Protein AF-A0A837NH35-F1 (afdb_monomer_lite)

Foldseek 3Di:
DDLLVVLLLVVLLVVDDLVCQLVDLLSVLSLLQSLLVCLVVPHAQQLVVQLVSCVVVRHDNVSSNVSSVSNNCVNVVHDDDRPDPPSDDPCVSVCSVCVDPDD

pLDDT: mean 92.93, std 10.83, range [35.31, 98.5]

Organism: NCBI:txid86103

Radius of gyration: 12.53 Å; chains: 1; bounding box: 27×25×35 Å

InterPro domains:
  IPR015079 Protein of unknown function DUF1889 [PF08986] (1-97)
  IPR037210 YoaC-like superfamily [G3DSA:1.20.1290.30] (1-101)
  IPR037210 YoaC-like superfamily [SSF140670] (14-96)

Secondary structure (DSSP, 8-state):
--HHHHHHHHHHHTTS-TTTTT-SHHHHHHHHHHHHHHHHTT----HHHHHHHHHHTT--HHHHHHHHHHHHHHHTT-----SS---S-TTHHHHHH------

Sequence (103 aa):
MTPVVEEALKSLTTRVNLSTGLAHPLDSDSAKEMFKILSEHGESLNGNEITTWAAQNGWSNRHASELGDLGEKIGSGGRVQIKNKGRWREDIYEQWQSPQAKS

Structure (mmCIF, N/CA/C/O backbone):
data_AF-A0A837NH35-F1
#
_entry.id   AF-A0A837NH35-F1
#
loop_
_atom_site.group_PDB
_atom_site.id
_atom_site.type_symbol
_atom_site.label_atom_id
_atom_site.label_alt_id
_atom_site.label_comp_id
_atom_site.label_asym_id
_atom_site.label_entity_id
_atom_site.label_seq_id
_atom_site.pdbx_PDB_ins_code
_atom_site.Cartn_x
_atom_site.Cartn_y
_atom_site.Cartn_z
_atom_site.occupancy
_atom_site.B_iso_or_equiv
_atom_site.auth_seq_id
_atom_site.auth_comp_id
_atom_site.auth_asym_id
_atom_site.auth_atom_id
_atom_site.pdbx_PDB_model_num
ATOM 1 N N . MET A 1 1 ? 0.940 9.971 7.104 1.00 92.44 1 MET A N 1
ATOM 2 C CA . MET A 1 1 ? 0.614 8.532 7.014 1.00 92.44 1 MET A CA 1
ATOM 3 C C . MET A 1 1 ? 0.349 7.992 8.411 1.00 92.44 1 MET A C 1
ATOM 5 O O . MET A 1 1 ? 1.060 8.379 9.332 1.00 92.44 1 MET A O 1
ATOM 9 N N . THR A 1 2 ? -0.685 7.165 8.595 1.00 94.25 2 THR A N 1
ATOM 10 C CA . THR A 1 2 ? -0.994 6.553 9.902 1.00 94.25 2 THR A CA 1
ATOM 11 C C . THR A 1 2 ? -0.092 5.337 10.164 1.00 94.25 2 THR A C 1
ATOM 13 O O . THR A 1 2 ? 0.352 4.704 9.202 1.00 94.25 2 THR A O 1
ATOM 16 N N . PRO A 1 3 ? 0.165 4.961 11.434 1.00 95.19 3 PRO A N 1
ATOM 17 C CA . PRO A 1 3 ? 0.945 3.760 11.748 1.00 95.19 3 PRO A CA 1
ATOM 18 C C . PRO A 1 3 ? 0.368 2.483 11.121 1.00 95.19 3 PRO A C 1
ATOM 20 O O . PRO A 1 3 ? 1.118 1.625 10.670 1.00 95.19 3 PRO A O 1
ATOM 23 N N . VAL A 1 4 ? -0.961 2.387 11.020 1.00 96.38 4 VAL A N 1
ATOM 24 C CA . VAL A 1 4 ? -1.663 1.243 10.417 1.00 96.38 4 VAL A CA 1
ATOM 25 C C . VAL A 1 4 ? -1.346 1.122 8.925 1.00 96.38 4 VAL A C 1
ATOM 27 O O . VAL A 1 4 ? -1.017 0.038 8.443 1.00 96.38 4 VAL A O 1
ATOM 30 N N . VAL A 1 5 ? -1.396 2.239 8.189 1.00 97.19 5 VAL A N 1
ATOM 31 C CA . VAL A 1 5 ? -1.029 2.274 6.764 1.00 97.19 5 VAL A CA 1
ATOM 32 C C . VAL A 1 5 ? 0.443 1.911 6.581 1.00 97.19 5 VAL A C 1
ATOM 34 O O . VAL A 1 5 ? 0.778 1.151 5.675 1.00 97.19 5 VAL A O 1
ATOM 37 N N . GLU A 1 6 ? 1.322 2.400 7.456 1.00 97.44 6 GLU A N 1
ATOM 38 C CA . GLU A 1 6 ? 2.745 2.068 7.409 1.00 97.44 6 GLU A CA 1
ATOM 39 C C . GLU A 1 6 ? 2.999 0.562 7.625 1.00 97.44 6 GLU A C 1
ATOM 41 O O . GLU A 1 6 ? 3.725 -0.062 6.849 1.00 97.44 6 GLU A O 1
ATOM 46 N N . GLU A 1 7 ? 2.373 -0.054 8.630 1.00 97.44 7 GLU A N 1
ATOM 47 C CA . GLU A 1 7 ? 2.493 -1.496 8.901 1.00 97.44 7 GLU A CA 1
ATOM 48 C C . GLU A 1 7 ? 1.916 -2.363 7.774 1.00 97.44 7 GLU A C 1
ATOM 50 O O . GLU A 1 7 ? 2.478 -3.412 7.419 1.00 97.44 7 GLU A O 1
ATOM 55 N N . ALA A 1 8 ? 0.840 -1.904 7.137 1.00 97.50 8 ALA A N 1
ATOM 56 C CA . ALA A 1 8 ? 0.303 -2.542 5.946 1.00 97.50 8 ALA A CA 1
ATOM 57 C C . ALA A 1 8 ? 1.308 -2.505 4.784 1.00 97.50 8 ALA A C 1
ATOM 59 O O . ALA A 1 8 ? 1.602 -3.540 4.176 1.00 97.50 8 ALA A O 1
ATOM 60 N N . LEU A 1 9 ? 1.923 -1.347 4.531 1.00 97.75 9 LEU A N 1
ATOM 61 C CA . LEU A 1 9 ? 2.943 -1.182 3.495 1.00 97.75 9 LEU A CA 1
ATOM 62 C C . LEU A 1 9 ? 4.199 -2.029 3.759 1.00 97.75 9 LEU A C 1
ATOM 64 O O . LEU A 1 9 ? 4.732 -2.642 2.825 1.00 97.75 9 LEU A O 1
ATOM 68 N N . LYS A 1 10 ? 4.640 -2.154 5.018 1.00 97.38 10 LYS A N 1
ATOM 69 C CA . LYS A 1 10 ? 5.700 -3.103 5.417 1.00 97.38 10 LYS A CA 1
ATOM 70 C C . LYS A 1 10 ? 5.300 -4.540 5.089 1.00 97.38 10 LYS A C 1
ATOM 72 O O . LYS A 1 10 ? 6.066 -5.289 4.477 1.00 97.38 10 LYS A O 1
ATOM 77 N N . SER A 1 11 ? 4.073 -4.918 5.435 1.00 96.75 11 SER A N 1
ATOM 78 C CA . SER A 1 11 ? 3.547 -6.259 5.173 1.00 96.75 11 SER A CA 1
ATOM 79 C C . SER A 1 11 ? 3.431 -6.574 3.677 1.00 96.75 11 SER A C 1
ATOM 81 O O . SER A 1 11 ? 3.592 -7.729 3.279 1.00 96.75 11 SER A O 1
ATOM 83 N N . LEU A 1 12 ? 3.154 -5.574 2.836 1.00 97.25 12 LEU A N 1
ATOM 84 C CA . LEU A 1 12 ? 3.132 -5.724 1.379 1.00 97.25 12 LEU A CA 1
ATOM 85 C C . LEU A 1 12 ? 4.547 -5.850 0.819 1.00 97.25 12 LEU A C 1
ATOM 87 O O . LEU A 1 12 ? 4.808 -6.729 0.003 1.00 97.25 12 LEU A O 1
ATOM 91 N N . THR A 1 13 ? 5.466 -5.010 1.291 1.00 96.56 13 THR A N 1
ATOM 92 C CA . THR A 1 13 ? 6.868 -4.980 0.848 1.00 96.56 13 THR A CA 1
ATOM 93 C C . THR A 1 13 ? 7.576 -6.314 1.088 1.00 96.56 13 THR A C 1
ATOM 95 O O . THR A 1 13 ? 8.391 -6.730 0.275 1.00 96.56 13 THR A O 1
ATOM 98 N N . THR A 1 14 ? 7.224 -7.037 2.156 1.00 94.62 14 THR A N 1
ATOM 99 C CA . THR A 1 14 ? 7.758 -8.391 2.410 1.00 94.62 14 THR A CA 1
ATOM 100 C C . THR A 1 14 ? 7.173 -9.479 1.501 1.00 94.62 14 THR A C 1
ATOM 102 O O . THR A 1 14 ? 7.766 -10.550 1.386 1.00 94.62 14 THR A O 1
ATOM 105 N N . ARG A 1 15 ? 6.022 -9.236 0.858 1.00 92.38 15 ARG A N 1
ATOM 106 C CA . ARG A 1 15 ? 5.367 -10.179 -0.068 1.00 92.38 15 ARG A CA 1
ATOM 107 C C . ARG A 1 15 ? 5.712 -9.936 -1.529 1.00 92.38 15 ARG A C 1
ATOM 109 O O . ARG A 1 15 ? 5.805 -10.899 -2.284 1.00 92.38 15 ARG A O 1
ATOM 116 N N . VAL A 1 16 ? 5.819 -8.673 -1.927 1.00 92.06 16 VAL A N 1
ATOM 117 C CA . VAL A 1 16 ? 5.994 -8.284 -3.327 1.00 92.06 16 VAL A CA 1
ATOM 118 C C . VAL A 1 16 ? 7.442 -8.469 -3.749 1.00 92.06 16 VAL A C 1
ATOM 120 O O . VAL A 1 16 ? 8.372 -8.069 -3.048 1.00 92.06 16 VAL A O 1
ATOM 123 N N . ASN A 1 17 ? 7.644 -9.005 -4.951 1.00 90.81 17 ASN A N 1
ATOM 124 C CA . ASN A 1 17 ? 8.957 -8.952 -5.570 1.00 90.81 17 ASN A CA 1
ATOM 125 C C . ASN A 1 17 ? 9.240 -7.525 -6.075 1.00 90.81 17 ASN A C 1
ATOM 127 O O . ASN A 1 17 ? 8.777 -7.121 -7.142 1.00 90.81 17 ASN A O 1
ATOM 131 N N . LEU A 1 18 ? 10.047 -6.767 -5.326 1.00 90.62 18 LEU A N 1
ATOM 132 C CA . LEU A 1 18 ? 10.368 -5.363 -5.628 1.00 90.62 18 LEU A CA 1
ATOM 133 C C . LEU A 1 18 ? 11.032 -5.150 -6.997 1.00 90.62 18 LEU A C 1
ATOM 135 O O . LEU A 1 18 ? 10.913 -4.063 -7.560 1.00 90.62 18 LEU A O 1
ATOM 139 N N . SER A 1 19 ? 11.682 -6.176 -7.561 1.00 87.44 19 SER A N 1
ATOM 140 C CA . SER A 1 19 ? 12.265 -6.100 -8.911 1.00 87.44 19 SER A CA 1
ATOM 141 C C . SER A 1 19 ? 11.214 -6.036 -10.024 1.00 87.44 19 SER A C 1
ATOM 143 O O . SER A 1 19 ? 11.497 -5.526 -11.106 1.00 87.44 19 SER A O 1
ATOM 145 N N . THR A 1 20 ? 10.004 -6.537 -9.759 1.00 87.56 20 THR A N 1
ATOM 146 C CA . THR A 1 20 ? 8.863 -6.516 -10.686 1.00 87.56 20 THR A CA 1
ATOM 147 C C . THR A 1 20 ? 7.754 -5.561 -10.247 1.00 87.56 20 THR A C 1
ATOM 149 O O . THR A 1 20 ? 6.823 -5.313 -11.018 1.00 87.56 20 THR A O 1
ATOM 152 N N . GLY A 1 21 ? 7.820 -5.051 -9.013 1.00 91.38 21 GLY A N 1
ATOM 153 C CA . GLY A 1 21 ? 6.799 -4.186 -8.432 1.00 91.38 21 GLY A CA 1
ATOM 154 C C . GLY A 1 21 ? 5.415 -4.825 -8.518 1.00 91.38 21 GLY A C 1
ATOM 155 O O . GLY A 1 21 ? 5.218 -5.971 -8.129 1.00 91.38 21 GLY A O 1
ATOM 156 N N . LEU A 1 22 ? 4.452 -4.094 -9.083 1.00 92.25 22 LEU A N 1
ATOM 157 C CA . LEU A 1 22 ? 3.064 -4.549 -9.221 1.00 92.25 22 LEU A CA 1
ATOM 158 C C . LEU A 1 22 ? 2.756 -5.198 -10.582 1.00 92.25 22 LEU A C 1
ATOM 160 O O . LEU A 1 22 ? 1.586 -5.369 -10.925 1.00 92.25 22 LEU A O 1
ATOM 164 N N . ALA A 1 23 ? 3.770 -5.555 -11.379 1.00 90.06 23 ALA A N 1
ATOM 165 C CA . ALA A 1 23 ? 3.551 -6.180 -12.685 1.00 90.06 23 ALA A CA 1
ATOM 166 C C . ALA A 1 23 ? 2.999 -7.611 -12.569 1.00 90.06 23 ALA A C 1
ATOM 168 O O . ALA A 1 23 ? 2.246 -8.063 -13.435 1.00 90.06 23 ALA A O 1
ATOM 169 N N . HIS A 1 24 ? 3.351 -8.331 -11.498 1.00 90.88 24 HIS A N 1
ATOM 170 C CA . HIS A 1 24 ? 2.831 -9.671 -11.267 1.00 90.88 24 HIS A CA 1
ATOM 171 C C . HIS A 1 24 ? 1.385 -9.603 -10.732 1.00 90.88 24 HIS A C 1
ATOM 173 O O . HIS A 1 24 ? 1.123 -8.875 -9.770 1.00 90.88 24 HIS A O 1
ATOM 179 N N . PRO A 1 25 ? 0.424 -10.371 -11.290 1.00 91.00 25 PRO A N 1
ATOM 180 C CA . PRO A 1 25 ? -0.986 -10.270 -10.904 1.00 91.00 25 PRO A CA 1
ATOM 181 C C . PRO A 1 25 ? -1.248 -10.481 -9.410 1.00 91.00 25 PRO A C 1
ATOM 183 O O . PRO A 1 25 ? -2.102 -9.807 -8.842 1.00 91.00 25 PRO A O 1
ATOM 186 N N . LEU A 1 26 ? -0.502 -11.386 -8.766 1.00 92.81 26 LEU A N 1
ATOM 187 C CA . LEU A 1 26 ? -0.645 -11.639 -7.331 1.00 92.81 26 LEU A CA 1
ATOM 188 C C . LEU A 1 26 ? -0.137 -10.475 -6.475 1.00 92.81 26 LEU A C 1
ATOM 190 O O . LEU A 1 26 ? -0.720 -10.213 -5.425 1.00 92.81 26 LEU A O 1
ATOM 194 N N . ASP A 1 27 ? 0.905 -9.772 -6.918 1.00 93.56 27 ASP A N 1
ATOM 195 C CA . ASP A 1 27 ? 1.466 -8.619 -6.206 1.00 93.56 27 ASP A CA 1
ATOM 196 C C . ASP A 1 27 ? 0.515 -7.426 -6.321 1.00 93.56 27 ASP A C 1
ATOM 198 O O . ASP A 1 27 ? 0.132 -6.823 -5.317 1.00 93.56 27 ASP A O 1
ATOM 202 N N . SER A 1 28 ? 0.026 -7.172 -7.540 1.00 94.25 28 SER A N 1
ATOM 203 C CA . SER A 1 28 ? -0.995 -6.159 -7.815 1.00 94.25 28 SER A CA 1
ATOM 204 C C . SER A 1 28 ? -2.280 -6.397 -7.021 1.00 94.25 28 SER A C 1
ATOM 206 O O . SER A 1 28 ? -2.810 -5.474 -6.405 1.00 94.25 28 SER A O 1
ATOM 208 N N . ASP A 1 29 ? -2.794 -7.630 -7.010 1.00 96.06 29 ASP A N 1
ATOM 209 C CA . ASP A 1 29 ? -4.025 -7.951 -6.286 1.00 96.06 29 ASP A CA 1
ATOM 210 C C . ASP A 1 29 ? -3.834 -7.878 -4.765 1.00 96.06 29 ASP A C 1
ATOM 212 O O . ASP A 1 29 ? -4.734 -7.403 -4.076 1.00 96.06 29 ASP A O 1
ATOM 216 N N . SER A 1 30 ? -2.652 -8.236 -4.247 1.00 96.62 30 SER A N 1
ATOM 217 C CA . SER A 1 30 ? -2.331 -8.058 -2.822 1.00 96.62 30 SER A CA 1
ATOM 218 C C . SER A 1 30 ? -2.313 -6.574 -2.436 1.00 96.62 30 SER A C 1
ATOM 220 O O . SER A 1 30 ? -2.897 -6.211 -1.417 1.00 96.62 30 SER A O 1
ATOM 222 N N . ALA A 1 31 ? -1.718 -5.703 -3.259 1.00 97.50 31 ALA A N 1
ATOM 223 C CA . ALA A 1 31 ? -1.712 -4.257 -3.022 1.00 97.50 31 ALA A CA 1
ATOM 224 C C . ALA A 1 31 ? -3.126 -3.651 -3.075 1.00 97.50 31 ALA A C 1
ATOM 226 O O . ALA A 1 31 ? -3.510 -2.890 -2.188 1.00 97.50 31 ALA A O 1
ATOM 227 N N . LYS A 1 32 ? -3.935 -4.029 -4.075 1.00 97.62 32 LYS A N 1
ATOM 228 C CA . LYS A 1 32 ? -5.336 -3.586 -4.188 1.00 97.62 32 LYS A CA 1
ATOM 229 C C . LYS A 1 32 ? -6.173 -4.007 -2.987 1.00 97.62 32 LYS A C 1
ATOM 231 O O . LYS A 1 32 ? -6.949 -3.203 -2.484 1.00 97.62 32 LYS A O 1
ATOM 236 N N . GLU A 1 33 ? -6.058 -5.265 -2.564 1.00 97.12 33 GLU A N 1
ATOM 237 C CA . GLU A 1 33 ? -6.831 -5.784 -1.434 1.00 97.12 33 GLU A CA 1
ATOM 238 C C . GLU A 1 33 ? -6.413 -5.105 -0.127 1.00 97.12 33 GLU A C 1
ATOM 240 O O . GLU A 1 33 ? -7.282 -4.678 0.624 1.00 97.12 33 GLU A O 1
ATOM 245 N N . MET A 1 34 ? -5.110 -4.888 0.088 1.00 98.00 34 MET A N 1
ATOM 246 C CA . MET A 1 34 ? -4.592 -4.135 1.236 1.00 98.00 34 MET A CA 1
ATOM 247 C C . MET A 1 34 ? -5.168 -2.714 1.291 1.00 98.00 34 MET A C 1
ATOM 249 O O . MET A 1 34 ? -5.741 -2.324 2.304 1.00 98.00 34 MET A O 1
ATOM 253 N N . PHE A 1 35 ? -5.061 -1.943 0.202 1.00 98.12 35 PHE A N 1
ATOM 254 C CA . PHE A 1 35 ? -5.597 -0.579 0.168 1.00 98.12 35 PHE A CA 1
ATOM 255 C C . PHE A 1 35 ? -7.113 -0.539 0.318 1.00 98.12 35 PHE A C 1
ATOM 257 O O . PHE A 1 35 ? -7.641 0.366 0.958 1.00 98.12 35 PHE A O 1
ATOM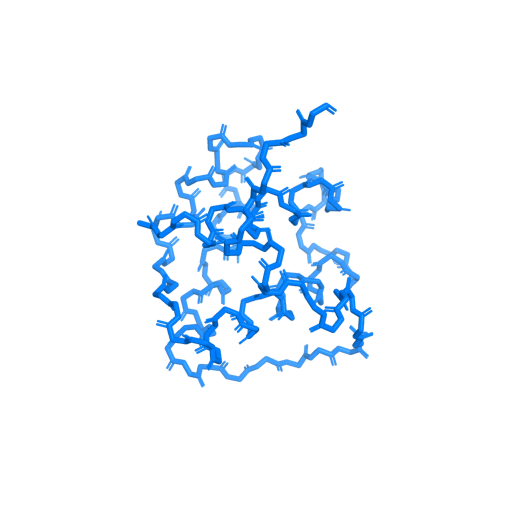 264 N N . LYS A 1 36 ? -7.822 -1.528 -0.231 1.00 96.94 36 LYS A N 1
ATOM 265 C CA . LYS A 1 36 ? -9.264 -1.637 -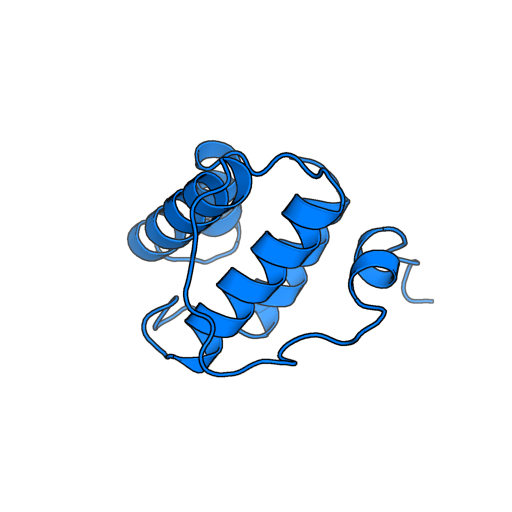0.046 1.00 96.94 36 LYS A CA 1
ATOM 266 C C . LYS A 1 36 ? -9.619 -1.840 1.432 1.00 96.94 36 LYS A C 1
ATOM 268 O O . LYS A 1 36 ? -10.462 -1.107 1.929 1.00 96.94 36 LYS A O 1
ATOM 273 N N . ILE A 1 37 ? -8.941 -2.758 2.128 1.00 96.75 37 ILE A N 1
ATOM 274 C CA . ILE A 1 37 ? -9.148 -3.006 3.565 1.00 96.75 37 ILE A CA 1
ATOM 275 C C . ILE A 1 37 ? -8.898 -1.728 4.376 1.00 96.75 37 ILE A C 1
ATOM 277 O O . ILE A 1 37 ? -9.725 -1.361 5.207 1.00 96.75 37 ILE A O 1
ATOM 281 N N . LEU A 1 38 ? -7.792 -1.025 4.114 1.00 97.38 38 LEU A N 1
ATOM 282 C CA . LEU A 1 38 ? -7.459 0.230 4.799 1.00 97.38 38 LEU A CA 1
ATOM 283 C C . LEU A 1 38 ? -8.524 1.312 4.557 1.00 97.38 38 LEU A C 1
ATOM 285 O O . LEU A 1 38 ? -8.982 1.957 5.497 1.00 97.38 38 LEU A O 1
ATOM 289 N N . SER A 1 39 ? -8.959 1.479 3.305 1.00 96.38 39 SER A N 1
ATOM 290 C CA . SER A 1 39 ? -9.986 2.457 2.934 1.00 96.38 39 SER A CA 1
ATOM 291 C C . SER A 1 39 ? -11.351 2.140 3.555 1.00 96.38 39 SER A C 1
ATOM 293 O O . SER A 1 39 ? -12.036 3.058 4.001 1.00 96.38 39 SER A O 1
ATOM 295 N N . GLU A 1 40 ? -11.737 0.862 3.638 1.00 95.56 40 GLU A N 1
ATOM 296 C CA . GLU A 1 40 ? -12.983 0.420 4.287 1.00 95.56 40 GLU A CA 1
ATOM 297 C C . GLU A 1 40 ? -13.000 0.719 5.795 1.00 95.56 40 GLU A C 1
ATOM 299 O O . GLU A 1 40 ? -14.067 0.971 6.352 1.00 95.56 40 GLU A O 1
ATOM 304 N N . HIS A 1 41 ? -11.829 0.771 6.434 1.00 95.69 41 HIS A N 1
ATOM 305 C CA . HIS A 1 41 ? -11.673 1.163 7.838 1.00 95.69 41 HIS A CA 1
ATOM 306 C C . HIS A 1 41 ? -11.446 2.672 8.041 1.00 95.69 41 HIS A C 1
ATOM 308 O O . HIS A 1 41 ? -11.252 3.123 9.168 1.00 95.69 41 HIS A O 1
ATOM 314 N N . GLY A 1 42 ? -11.505 3.474 6.973 1.00 95.25 42 GLY A N 1
ATOM 315 C CA . GLY A 1 42 ? -11.400 4.933 7.049 1.00 95.25 42 GLY A CA 1
ATOM 316 C C . GLY A 1 42 ? -9.972 5.476 7.133 1.00 95.25 42 GLY A C 1
ATOM 317 O O . GLY A 1 42 ? -9.792 6.653 7.450 1.00 95.25 42 GLY A O 1
ATOM 318 N N . GLU A 1 43 ? -8.955 4.662 6.839 1.00 96.69 43 GLU A N 1
ATOM 319 C CA . GLU A 1 43 ? -7.572 5.135 6.771 1.00 96.69 43 GLU A CA 1
ATOM 320 C C . GLU A 1 43 ? -7.362 6.070 5.571 1.00 96.69 43 GLU A C 1
ATOM 322 O O . GLU A 1 43 ? -7.835 5.819 4.459 1.00 96.69 43 GLU A O 1
ATOM 327 N N . SER A 1 44 ? -6.596 7.143 5.778 1.00 95.06 44 SER A N 1
ATOM 328 C CA . SER A 1 44 ? -6.254 8.086 4.710 1.00 95.06 44 SER A CA 1
ATOM 329 C C . SER A 1 44 ? -5.119 7.541 3.840 1.00 95.06 44 SER A C 1
ATOM 331 O O . SER A 1 44 ? -4.002 7.330 4.318 1.00 95.06 44 SER A O 1
ATOM 333 N N . LEU A 1 45 ? -5.395 7.338 2.548 1.00 96.75 45 LEU A N 1
ATOM 334 C CA . LEU A 1 45 ? -4.435 6.827 1.564 1.00 96.75 45 LEU A CA 1
ATOM 335 C C . LEU A 1 45 ? -3.905 7.961 0.679 1.00 96.75 45 LEU A C 1
ATOM 337 O O . LEU A 1 45 ? -4.357 8.160 -0.448 1.00 96.75 45 LEU A O 1
ATOM 341 N N . ASN A 1 46 ? -2.942 8.723 1.196 1.00 97.44 46 ASN A N 1
ATOM 342 C CA . ASN A 1 46 ? -2.297 9.792 0.437 1.00 97.44 46 ASN A CA 1
ATOM 343 C C . ASN A 1 46 ? -1.236 9.226 -0.527 1.00 97.44 46 ASN A C 1
ATOM 345 O O . ASN A 1 46 ? -0.230 8.664 -0.087 1.00 97.44 46 ASN A O 1
ATOM 349 N N . GLY A 1 47 ? -1.431 9.409 -1.837 1.00 97.56 47 GLY A N 1
ATOM 350 C CA . GLY A 1 47 ? -0.538 8.866 -2.869 1.00 97.56 47 GLY A CA 1
ATOM 351 C C . GLY A 1 47 ? 0.909 9.360 -2.772 1.00 97.56 47 GLY A C 1
ATOM 352 O O . GLY A 1 47 ? 1.843 8.573 -2.949 1.00 97.56 47 GLY A O 1
ATOM 353 N N . ASN A 1 48 ? 1.120 10.628 -2.404 1.00 97.81 48 ASN A N 1
ATOM 354 C CA . ASN A 1 48 ? 2.460 11.206 -2.250 1.00 97.81 48 ASN A CA 1
ATOM 355 C C . ASN A 1 48 ? 3.203 10.616 -1.046 1.00 97.81 48 ASN A C 1
ATOM 357 O O . ASN A 1 48 ? 4.394 10.303 -1.143 1.00 97.81 48 ASN A O 1
ATOM 361 N N . GLU A 1 49 ? 2.509 10.437 0.083 1.00 98.00 49 GLU A N 1
ATOM 362 C CA . GLU A 1 49 ? 3.090 9.800 1.270 1.00 98.00 49 GLU A CA 1
ATOM 363 C C . GLU A 1 49 ? 3.459 8.339 0.986 1.00 98.00 49 GLU A C 1
ATOM 365 O O . GLU A 1 49 ? 4.562 7.911 1.320 1.00 98.00 49 GLU A O 1
ATOM 370 N N . ILE A 1 50 ? 2.573 7.592 0.316 1.00 98.50 50 ILE A N 1
ATOM 371 C CA . ILE A 1 50 ? 2.803 6.192 -0.075 1.00 98.50 50 ILE A CA 1
ATOM 372 C C . ILE A 1 50 ? 3.995 6.079 -1.034 1.00 98.50 50 ILE A C 1
ATOM 374 O O . ILE A 1 50 ? 4.868 5.237 -0.826 1.00 98.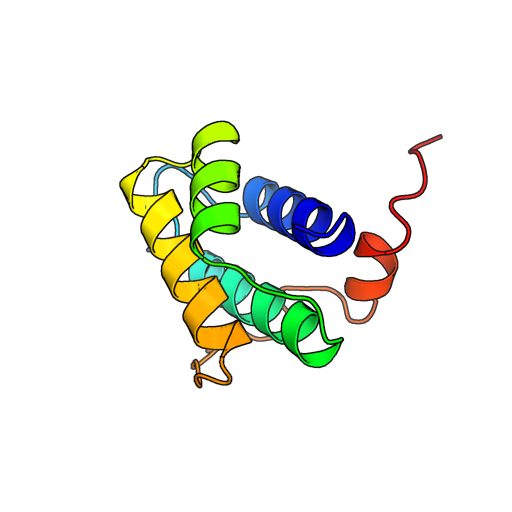50 50 ILE A O 1
ATOM 378 N N . THR A 1 51 ? 4.069 6.949 -2.046 1.00 98.44 51 THR A N 1
ATOM 379 C CA . THR A 1 51 ? 5.185 6.987 -3.005 1.00 98.44 51 THR A CA 1
ATOM 380 C C . THR A 1 51 ? 6.510 7.242 -2.294 1.00 98.44 51 THR A C 1
ATOM 382 O O . THR A 1 51 ? 7.486 6.519 -2.499 1.00 98.44 51 THR A O 1
ATOM 385 N N . THR A 1 52 ? 6.542 8.255 -1.425 1.00 98.25 52 THR A N 1
ATOM 386 C CA . THR A 1 52 ? 7.749 8.628 -0.676 1.00 98.25 52 THR A CA 1
ATOM 387 C C . THR A 1 52 ? 8.202 7.484 0.223 1.00 98.25 52 THR A C 1
ATOM 389 O O . THR A 1 52 ? 9.376 7.114 0.209 1.00 98.25 52 THR A O 1
ATOM 392 N N . TRP A 1 53 ? 7.265 6.883 0.960 1.00 98.19 53 TRP A N 1
ATOM 393 C CA . TRP A 1 53 ? 7.551 5.751 1.830 1.00 98.19 53 TRP A CA 1
ATOM 394 C C . TRP A 1 53 ? 8.100 4.558 1.037 1.00 98.19 53 TRP A C 1
ATOM 396 O O . TRP A 1 53 ? 9.125 3.991 1.410 1.00 98.19 53 TRP A O 1
ATOM 406 N N . ALA A 1 54 ? 7.478 4.197 -0.087 1.00 98.00 54 ALA A N 1
ATOM 407 C CA . ALA A 1 54 ? 7.892 3.043 -0.884 1.00 98.00 54 ALA A CA 1
ATOM 408 C C . ALA A 1 54 ? 9.312 3.216 -1.443 1.00 98.00 54 ALA A C 1
ATOM 410 O O . ALA A 1 54 ? 10.132 2.301 -1.336 1.00 98.00 54 ALA A O 1
ATOM 411 N N . ALA A 1 55 ? 9.631 4.405 -1.963 1.00 97.88 55 ALA A N 1
ATOM 412 C CA . ALA A 1 55 ? 10.970 4.729 -2.451 1.00 97.88 55 ALA A CA 1
ATOM 413 C C . ALA A 1 55 ? 12.034 4.631 -1.340 1.00 97.88 55 ALA A C 1
ATOM 415 O O . ALA A 1 55 ? 13.130 4.121 -1.571 1.00 97.88 55 ALA A O 1
ATOM 416 N N . GLN A 1 56 ? 11.704 5.055 -0.114 1.00 97.44 56 GLN A N 1
ATOM 417 C CA . GLN A 1 56 ? 12.585 4.911 1.054 1.00 97.44 56 GLN A CA 1
ATOM 418 C C . GLN A 1 56 ? 12.759 3.452 1.505 1.00 97.44 56 GLN A C 1
ATOM 420 O O . GLN A 1 56 ? 13.759 3.122 2.137 1.00 97.44 56 GLN A O 1
ATOM 425 N N . ASN A 1 57 ? 11.818 2.572 1.155 1.00 97.06 57 ASN A N 1
ATOM 426 C CA . ASN A 1 57 ? 11.786 1.165 1.561 1.00 97.06 57 ASN A CA 1
ATOM 427 C C . ASN A 1 57 ? 12.157 0.201 0.417 1.00 97.06 57 ASN A C 1
ATOM 429 O O . ASN A 1 57 ? 11.732 -0.953 0.395 1.00 97.06 57 ASN A O 1
ATOM 433 N N . GLY A 1 58 ? 12.975 0.661 -0.535 1.00 95.50 58 GLY A N 1
ATOM 434 C CA . GLY A 1 58 ? 13.617 -0.197 -1.537 1.00 95.50 58 GLY A CA 1
ATOM 435 C C . GLY A 1 58 ? 12.805 -0.453 -2.807 1.00 95.50 58 GLY A C 1
ATOM 436 O O . GLY A 1 58 ? 13.272 -1.178 -3.686 1.00 95.50 58 GLY A O 1
ATOM 437 N N . TRP A 1 59 ? 11.621 0.148 -2.949 1.00 97.69 59 TRP A N 1
ATOM 438 C CA . TRP A 1 59 ? 10.918 0.151 -4.228 1.00 97.69 59 TRP A CA 1
ATOM 439 C C . TRP A 1 59 ? 11.645 1.072 -5.213 1.00 97.69 59 TRP A C 1
ATOM 441 O O . TRP A 1 59 ? 12.132 2.140 -4.844 1.00 97.69 59 TRP A O 1
ATOM 451 N N . SER A 1 60 ? 11.691 0.694 -6.492 1.00 97.12 60 SER A N 1
ATOM 452 C CA . SER A 1 60 ? 12.164 1.616 -7.529 1.00 97.12 60 SER A CA 1
ATOM 453 C C . SER A 1 60 ? 11.229 2.828 -7.621 1.00 97.12 60 SER A C 1
ATOM 455 O O . SER A 1 60 ? 10.025 2.692 -7.405 1.00 97.12 60 SER A O 1
ATOM 457 N N . ASN A 1 61 ? 11.742 4.001 -8.007 1.00 96.56 61 ASN A N 1
ATOM 458 C CA . ASN A 1 61 ? 10.929 5.226 -8.121 1.00 96.56 61 ASN A CA 1
ATOM 459 C C . ASN A 1 61 ? 9.667 5.026 -8.975 1.00 96.56 61 ASN A C 1
ATOM 461 O O . ASN A 1 61 ? 8.602 5.546 -8.654 1.00 96.56 61 ASN A O 1
ATOM 465 N N . ARG A 1 62 ? 9.780 4.232 -10.046 1.00 96.75 62 ARG A N 1
ATOM 466 C CA . ARG A 1 62 ? 8.646 3.884 -10.903 1.00 96.75 62 ARG A CA 1
ATOM 467 C C . ARG A 1 62 ? 7.593 3.079 -10.139 1.00 96.75 62 ARG A C 1
ATOM 469 O O . ARG A 1 62 ? 6.427 3.450 -10.160 1.00 96.75 62 ARG A O 1
ATOM 476 N N . HIS A 1 63 ? 7.990 1.997 -9.470 1.00 97.12 63 HIS A N 1
ATOM 477 C CA . HIS A 1 63 ? 7.040 1.140 -8.756 1.00 97.12 63 HIS A CA 1
ATOM 478 C C . HIS A 1 63 ? 6.474 1.811 -7.503 1.00 97.12 63 HIS A C 1
ATOM 480 O O . HIS A 1 63 ? 5.325 1.569 -7.150 1.00 97.12 63 HIS A O 1
ATOM 486 N N . ALA A 1 64 ? 7.252 2.682 -6.862 1.00 97.88 64 ALA A N 1
ATOM 487 C CA . ALA A 1 64 ? 6.786 3.528 -5.774 1.00 97.88 64 ALA A CA 1
ATOM 488 C C . ALA A 1 64 ? 5.659 4.466 -6.238 1.00 97.88 64 ALA A C 1
ATOM 490 O O . ALA A 1 64 ? 4.622 4.528 -5.584 1.00 97.88 64 ALA A O 1
ATOM 491 N N . SER A 1 65 ? 5.827 5.126 -7.392 1.00 98.00 65 SER A N 1
ATOM 492 C CA . SER A 1 65 ? 4.781 5.966 -7.995 1.00 98.00 65 SER A CA 1
ATOM 493 C C . SER A 1 65 ? 3.539 5.148 -8.355 1.00 98.00 65 SER A C 1
ATOM 495 O O . SER A 1 65 ? 2.434 5.530 -7.994 1.00 98.00 65 SER A O 1
ATOM 497 N N . GLU A 1 66 ? 3.713 3.983 -8.993 1.00 97.56 66 GLU A N 1
ATOM 498 C CA . GLU A 1 66 ? 2.602 3.079 -9.336 1.00 97.56 66 GLU A CA 1
ATOM 499 C C . GLU A 1 66 ? 1.817 2.631 -8.083 1.00 97.56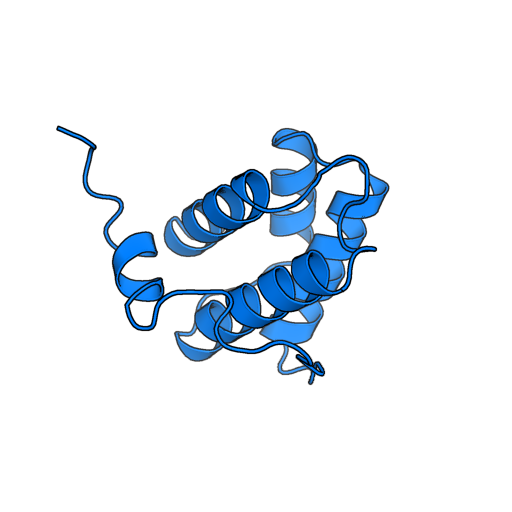 66 GLU A C 1
ATOM 501 O O . GLU A 1 66 ? 0.591 2.501 -8.125 1.00 97.56 66 GLU A O 1
ATOM 506 N N . LEU A 1 67 ? 2.507 2.407 -6.958 1.00 98.06 67 LEU A N 1
ATOM 507 C CA . LEU A 1 67 ? 1.884 2.063 -5.679 1.00 98.06 67 LEU A CA 1
ATOM 508 C C . LEU A 1 67 ? 1.130 3.254 -5.066 1.00 98.06 67 LEU A C 1
ATOM 510 O O . LEU A 1 67 ? 0.026 3.069 -4.552 1.00 98.06 67 LEU A O 1
ATOM 514 N N . GLY A 1 68 ? 1.701 4.459 -5.137 1.00 98.06 68 GLY A N 1
ATOM 515 C CA . GLY A 1 68 ? 1.064 5.693 -4.677 1.00 98.06 68 GLY A CA 1
ATOM 516 C C . GLY A 1 68 ? -0.212 6.022 -5.444 1.00 98.06 68 GLY A C 1
ATOM 517 O O . GLY A 1 68 ? -1.258 6.213 -4.823 1.00 98.06 68 GLY A O 1
ATOM 518 N N . ASP A 1 69 ? -0.151 5.980 -6.777 1.00 98.06 69 ASP A N 1
ATOM 519 C CA . ASP A 1 69 ? -1.303 6.196 -7.661 1.00 98.06 69 ASP A CA 1
ATOM 520 C C . ASP A 1 69 ? -2.430 5.198 -7.359 1.00 98.06 69 ASP A C 1
ATOM 522 O O . ASP A 1 69 ? -3.616 5.541 -7.355 1.00 98.06 69 ASP A O 1
ATOM 526 N N . LEU A 1 70 ? -2.069 3.939 -7.084 1.00 97.69 70 LEU A N 1
ATOM 527 C CA . LEU A 1 70 ? -3.030 2.907 -6.711 1.00 97.69 70 LEU A CA 1
ATOM 528 C C . LEU A 1 70 ? -3.692 3.203 -5.359 1.00 97.69 70 LEU A C 1
ATOM 530 O O . LEU A 1 70 ? -4.912 3.063 -5.240 1.00 97.69 70 LEU A O 1
ATOM 534 N N . GLY A 1 71 ? -2.899 3.600 -4.362 1.00 97.44 71 GLY A N 1
ATOM 535 C CA . GLY A 1 71 ? -3.388 3.966 -3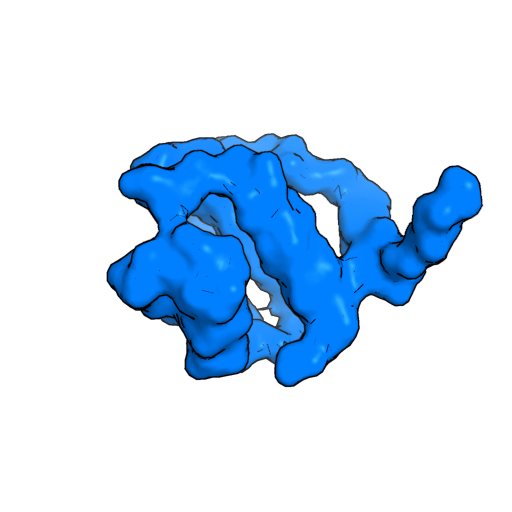.036 1.00 97.44 71 GLY A CA 1
ATOM 536 C C . GLY A 1 71 ? -4.357 5.145 -3.091 1.00 97.44 71 GLY A C 1
ATOM 537 O O . GLY A 1 71 ? -5.473 5.040 -2.587 1.00 97.44 71 GLY A O 1
ATOM 538 N N . GLU A 1 72 ? -3.981 6.221 -3.782 1.00 97.75 72 GLU A N 1
ATOM 539 C CA . GLU A 1 72 ? -4.819 7.415 -3.942 1.00 97.75 72 GLU A CA 1
ATOM 540 C C . GLU A 1 72 ? -6.106 7.119 -4.718 1.00 97.75 72 GLU A C 1
ATOM 542 O O . GLU A 1 72 ? -7.201 7.534 -4.319 1.00 97.75 72 GLU A O 1
ATOM 547 N N . LYS A 1 73 ? -6.012 6.330 -5.796 1.00 97.38 73 LYS A N 1
ATOM 548 C CA . LYS A 1 73 ? -7.188 5.892 -6.551 1.00 97.38 73 LYS A CA 1
ATOM 549 C C . LYS A 1 73 ? -8.183 5.150 -5.664 1.00 97.38 73 LYS A C 1
ATOM 551 O O . LYS A 1 73 ? -9.377 5.397 -5.774 1.00 97.38 73 LYS A O 1
ATOM 556 N N . ILE A 1 74 ? -7.726 4.227 -4.821 1.00 96.81 74 ILE A N 1
ATOM 557 C CA . ILE A 1 74 ? -8.623 3.447 -3.958 1.00 96.81 74 ILE A CA 1
ATOM 558 C C . ILE A 1 74 ? -9.152 4.310 -2.807 1.00 96.81 74 ILE A C 1
ATOM 560 O O . ILE A 1 74 ? -10.356 4.302 -2.563 1.00 96.81 74 ILE A O 1
ATOM 564 N N . GLY A 1 75 ? -8.295 5.108 -2.163 1.00 94.75 75 GLY A N 1
ATOM 565 C CA . GLY A 1 75 ? -8.681 5.985 -1.053 1.00 94.75 75 GLY A CA 1
ATOM 566 C C . GLY A 1 75 ? -9.701 7.060 -1.431 1.00 94.75 75 GLY A C 1
ATOM 567 O O . GLY A 1 75 ? -10.507 7.464 -0.600 1.00 94.75 75 GLY A O 1
ATOM 568 N N . SER A 1 76 ? -9.726 7.479 -2.699 1.00 94.69 76 SER A N 1
ATOM 569 C CA . SER A 1 76 ? -10.738 8.394 -3.250 1.00 94.69 76 SER A CA 1
ATOM 570 C C . SER A 1 76 ? -12.032 7.698 -3.713 1.00 94.69 76 SER A C 1
ATOM 572 O O . SER A 1 76 ? -12.892 8.327 -4.328 1.00 94.69 76 SER A O 1
ATOM 574 N N . GLY A 1 77 ? -12.201 6.400 -3.428 1.00 92.38 77 GLY A N 1
ATOM 575 C CA . GLY A 1 77 ? -13.384 5.614 -3.801 1.00 92.38 77 GLY A CA 1
ATOM 576 C C . GLY A 1 77 ? -13.332 5.018 -5.213 1.00 92.38 77 GLY A C 1
ATOM 577 O O . GLY A 1 77 ? -14.332 4.497 -5.721 1.00 92.38 77 GLY A O 1
ATOM 578 N N . GLY A 1 78 ? -12.175 5.074 -5.872 1.00 94.06 78 GLY A N 1
ATOM 579 C CA . GLY A 1 78 ? -11.958 4.477 -7.181 1.00 94.06 78 GLY A CA 1
ATOM 580 C C . GLY A 1 78 ? -12.058 2.953 -7.139 1.00 94.06 78 GLY A C 1
ATOM 581 O O . GLY A 1 78 ? -11.468 2.267 -6.305 1.00 94.06 78 GLY A O 1
ATOM 582 N N . ARG A 1 79 ? -12.796 2.388 -8.096 1.00 91.06 79 ARG A N 1
ATOM 583 C CA . ARG A 1 79 ? -12.986 0.937 -8.190 1.00 91.06 79 ARG A CA 1
ATOM 584 C C . ARG A 1 79 ? -11.770 0.261 -8.819 1.00 91.06 79 ARG A C 1
ATOM 586 O O . ARG A 1 79 ? -11.232 0.721 -9.831 1.00 91.06 79 ARG A O 1
ATOM 593 N N . VAL A 1 80 ? -11.390 -0.885 -8.261 1.00 92.88 80 VAL A N 1
ATOM 594 C CA . VAL A 1 80 ? -10.348 -1.770 -8.792 1.00 92.88 80 VAL A CA 1
ATOM 595 C C . VAL A 1 80 ? -10.869 -3.199 -8.898 1.00 92.88 80 VAL A C 1
ATOM 597 O O . VAL A 1 80 ? -11.682 -3.643 -8.090 1.00 92.88 80 VAL A O 1
ATOM 600 N N . GLN A 1 81 ? -10.406 -3.930 -9.910 1.00 93.25 81 GLN A N 1
ATOM 601 C CA . GLN A 1 81 ? -10.693 -5.356 -10.042 1.00 93.25 81 GLN A CA 1
ATOM 602 C C . GLN A 1 81 ? -9.588 -6.161 -9.354 1.00 93.25 81 GLN A C 1
ATOM 604 O O . GLN A 1 81 ? -8.417 -6.061 -9.733 1.00 93.25 81 GLN A O 1
ATOM 609 N N . ILE A 1 82 ? -9.988 -6.962 -8.366 1.00 93.50 82 ILE A N 1
ATOM 610 C CA . ILE A 1 82 ? -9.144 -7.936 -7.667 1.00 93.50 82 ILE A CA 1
ATOM 611 C C . ILE A 1 82 ? -9.522 -9.308 -8.220 1.00 93.50 82 ILE A C 1
ATOM 613 O O . ILE A 1 82 ? -10.650 -9.765 -8.009 1.00 93.50 82 ILE A O 1
ATOM 617 N N . LYS A 1 83 ? -8.621 -9.932 -8.986 1.00 91.38 83 LYS A N 1
ATOM 618 C CA . LYS A 1 83 ? -8.886 -11.241 -9.607 1.00 91.38 83 LYS A CA 1
ATOM 619 C C . LYS A 1 83 ? -8.650 -12.373 -8.610 1.00 91.38 83 LYS A C 1
ATOM 621 O O . LYS A 1 83 ? -9.434 -13.314 -8.562 1.00 91.38 83 LYS A O 1
ATOM 626 N N . ASN A 1 84 ? -7.608 -12.244 -7.793 1.00 91.19 84 ASN A N 1
ATOM 627 C CA . ASN A 1 84 ? -7.222 -13.207 -6.768 1.00 91.19 84 ASN A CA 1
ATOM 628 C C . ASN A 1 84 ? -7.545 -12.626 -5.385 1.00 91.19 84 ASN A C 1
ATOM 630 O O . ASN A 1 84 ? -6.832 -11.746 -4.916 1.00 91.19 84 ASN A O 1
ATOM 634 N N . LYS A 1 85 ? -8.633 -13.089 -4.761 1.00 90.50 85 LYS A N 1
ATOM 635 C CA . LYS A 1 85 ? -9.082 -12.644 -3.426 1.00 90.50 85 LYS A CA 1
ATOM 636 C C . LYS A 1 85 ? -8.404 -13.438 -2.306 1.00 90.50 85 LYS A C 1
ATOM 638 O O . LYS A 1 85 ? -7.861 -14.511 -2.572 1.00 90.50 85 LYS A O 1
ATOM 643 N N . GLY A 1 86 ? -8.491 -12.950 -1.067 1.00 92.50 86 GLY A N 1
ATOM 644 C CA . GLY A 1 86 ? -7.966 -13.661 0.102 1.00 92.50 86 GLY A CA 1
ATOM 645 C C . GLY A 1 86 ? -6.440 -13.646 0.154 1.00 92.50 86 GLY A C 1
ATOM 646 O O . GLY A 1 86 ? -5.811 -14.612 0.582 1.00 92.50 86 GLY A O 1
ATOM 647 N N . ARG A 1 87 ? -5.818 -12.568 -0.339 1.00 93.94 87 ARG A N 1
ATOM 648 C CA . ARG A 1 87 ? -4.364 -12.349 -0.272 1.00 93.94 87 ARG A CA 1
ATOM 649 C C . ARG A 1 87 ? -3.904 -12.009 1.141 1.00 93.94 87 ARG A C 1
ATOM 651 O O . ARG A 1 87 ? -2.721 -12.167 1.455 1.00 93.94 87 ARG A O 1
ATOM 658 N N . TRP A 1 88 ? -4.834 -11.564 1.977 1.00 95.94 88 TRP A N 1
ATOM 659 C CA . TRP A 1 88 ? -4.633 -11.221 3.374 1.00 95.94 88 TRP A CA 1
ATOM 660 C C . TRP A 1 88 ? -5.544 -12.056 4.268 1.00 95.94 88 TRP A C 1
ATOM 662 O O . TRP A 1 88 ? -6.552 -12.592 3.811 1.00 95.94 88 TRP A O 1
ATOM 672 N N . ARG A 1 89 ? -5.154 -12.197 5.536 1.00 93.88 89 ARG A N 1
ATOM 673 C CA . ARG A 1 89 ? -5.984 -12.874 6.535 1.00 93.88 89 ARG A CA 1
ATOM 674 C C . ARG A 1 89 ? -7.220 -12.027 6.840 1.00 93.88 89 ARG A C 1
ATOM 676 O O . ARG A 1 89 ? -7.186 -10.814 6.662 1.00 93.88 89 ARG A O 1
ATOM 683 N N . GLU A 1 90 ? -8.281 -12.662 7.324 1.00 91.69 90 GLU A N 1
ATOM 684 C CA . GLU A 1 90 ? -9.515 -11.962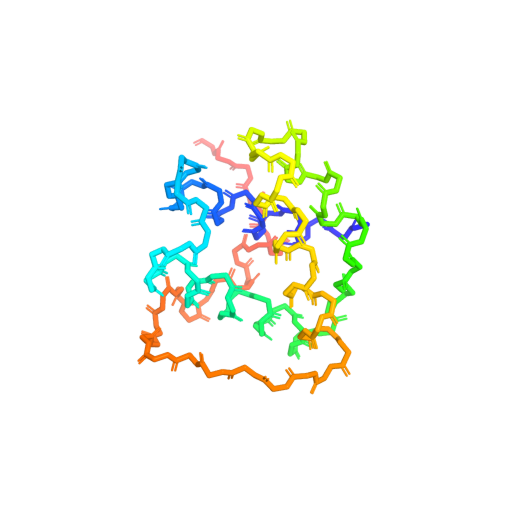 7.708 1.00 91.69 90 GLU A CA 1
ATOM 685 C C . GLU A 1 90 ? -9.278 -10.959 8.849 1.00 91.69 90 GLU A C 1
ATOM 687 O O . GLU A 1 90 ? -9.873 -9.892 8.845 1.00 91.69 90 GLU A O 1
ATOM 692 N N . ASP A 1 91 ? -8.348 -11.273 9.757 1.00 93.44 91 ASP A N 1
ATOM 693 C CA . ASP A 1 91 ? -7.940 -10.478 10.926 1.00 93.44 91 ASP A CA 1
ATOM 694 C C . ASP A 1 91 ? -6.736 -9.553 10.653 1.00 93.44 91 ASP A C 1
ATOM 696 O O . ASP A 1 91 ? -6.003 -9.167 11.567 1.00 93.44 91 ASP A O 1
ATOM 700 N N . ILE A 1 92 ? -6.425 -9.278 9.381 1.00 95.75 92 ILE A N 1
ATOM 701 C CA . ILE A 1 92 ? -5.182 -8.576 9.033 1.00 95.75 92 ILE A CA 1
ATOM 702 C C . ILE A 1 92 ? -5.175 -7.116 9.496 1.00 95.75 92 ILE A C 1
ATOM 704 O O . ILE A 1 92 ? -4.118 -6.595 9.849 1.00 95.75 92 ILE A O 1
ATOM 708 N N . TYR A 1 93 ? -6.331 -6.449 9.495 1.00 96.00 93 TYR A N 1
ATOM 709 C CA . TYR A 1 93 ? -6.404 -5.038 9.854 1.00 96.00 93 TYR A CA 1
ATOM 710 C C . TYR A 1 93 ? -6.087 -4.845 11.341 1.00 96.00 93 TYR A C 1
ATOM 712 O O . TYR A 1 93 ? -5.285 -3.983 11.696 1.00 96.00 93 TYR A O 1
ATOM 720 N N . GLU A 1 94 ? -6.605 -5.721 12.200 1.00 94.75 94 GLU A N 1
ATOM 721 C CA . GLU A 1 94 ? -6.312 -5.756 13.631 1.00 94.75 94 GLU A CA 1
ATOM 722 C C . GLU A 1 94 ? -4.818 -5.991 13.898 1.00 94.75 94 GLU A C 1
ATOM 724 O O . GLU A 1 94 ? -4.245 -5.384 14.806 1.00 94.75 94 GLU A O 1
ATOM 729 N N . GLN A 1 95 ? -4.159 -6.818 13.077 1.00 93.75 95 GLN A N 1
ATOM 730 C CA . GLN A 1 95 ? -2.710 -7.035 13.162 1.00 93.75 95 GLN A CA 1
ATOM 731 C C . GLN A 1 95 ? -1.909 -5.777 12.794 1.00 93.75 95 GLN A C 1
ATOM 733 O O . GLN A 1 95 ? -0.884 -5.510 13.419 1.00 93.75 95 GLN A O 1
ATOM 738 N N . TRP A 1 96 ? -2.367 -4.984 11.821 1.00 95.50 96 TRP A N 1
ATOM 739 C CA . TRP A 1 96 ? -1.741 -3.697 11.492 1.00 95.50 96 TRP A CA 1
ATOM 740 C C . TRP A 1 96 ? -2.031 -2.607 12.530 1.00 95.50 96 TRP A C 1
ATOM 742 O O . TRP A 1 96 ? -1.192 -1.736 12.740 1.00 95.50 96 TRP A O 1
ATOM 752 N N . GLN A 1 97 ? -3.190 -2.648 13.195 1.00 92.88 97 GLN A N 1
ATOM 753 C CA . GLN A 1 97 ? -3.534 -1.720 14.280 1.00 92.88 97 GLN A CA 1
ATOM 754 C C . GLN A 1 97 ? -2.745 -1.975 15.560 1.00 92.88 97 GLN A C 1
ATOM 756 O O . GLN A 1 97 ? -2.354 -1.036 16.253 1.00 92.88 97 GLN A O 1
ATOM 761 N N . SER A 1 98 ? -2.533 -3.247 15.885 1.00 84.25 98 SER A N 1
ATOM 762 C CA . SER A 1 98 ? -1.765 -3.679 17.045 1.00 84.25 98 SER A CA 1
ATOM 763 C C . SER A 1 98 ? -0.506 -4.398 16.574 1.00 84.25 98 SER A C 1
ATOM 765 O O . SER A 1 98 ? -0.445 -5.626 16.691 1.00 84.25 98 SER A O 1
ATOM 767 N N . PRO A 1 99 ? 0.518 -3.670 16.085 1.00 64.56 99 PRO A N 1
ATOM 768 C CA . PRO A 1 99 ? 1.832 -4.245 15.846 1.00 64.56 99 PRO A CA 1
ATOM 769 C C . PRO A 1 99 ? 2.450 -4.553 17.215 1.00 64.56 99 PRO A C 1
ATOM 771 O O . PRO A 1 99 ? 3.305 -3.824 17.714 1.00 64.56 99 PRO A O 1
ATOM 774 N N . GLN A 1 100 ? 1.946 -5.579 17.906 1.00 54.66 100 GLN A N 1
ATOM 775 C CA . GLN A 1 100 ? 2.494 -5.984 19.186 1.00 54.66 100 GLN A CA 1
ATOM 776 C C . GLN A 1 100 ? 3.953 -6.348 18.956 1.00 54.66 100 GLN A C 1
ATOM 778 O O . GLN A 1 100 ? 4.288 -7.151 18.079 1.00 54.66 100 GLN A O 1
ATOM 783 N N . ALA A 1 101 ? 4.804 -5.695 19.749 1.00 46.88 101 ALA A N 1
ATOM 784 C CA . ALA A 1 101 ? 6.213 -5.984 19.879 1.00 46.88 101 ALA A CA 1
ATOM 785 C C . ALA A 1 101 ? 6.406 -7.501 19.884 1.00 46.88 101 ALA A C 1
ATOM 787 O O . ALA A 1 101 ? 5.876 -8.196 20.752 1.00 46.88 101 ALA A O 1
ATOM 788 N N . LYS A 1 102 ? 7.135 -8.005 18.885 1.00 37.59 102 LYS A N 1
ATOM 789 C CA . LYS A 1 102 ? 7.655 -9.369 18.921 1.00 37.59 102 LYS A CA 1
ATOM 790 C C . LYS A 1 102 ? 8.425 -9.510 20.238 1.00 37.59 102 LYS A C 1
ATOM 792 O O . LYS A 1 102 ? 9.453 -8.854 20.399 1.00 37.59 102 LYS A O 1
ATOM 797 N N . SER A 1 103 ? 7.868 -10.276 21.175 1.00 35.31 103 SER A N 1
ATOM 798 C CA . SER A 1 103 ? 8.570 -10.748 22.369 1.00 35.31 103 SER A CA 1
ATOM 799 C C . SER A 1 103 ? 9.498 -11.903 22.024 1.00 35.31 103 SER A C 1
ATOM 801 O O . SER A 1 103 ? 9.270 -12.566 20.986 1.00 35.31 103 SER A O 1
#